Protein AF-A0A416HC37-F1 (afdb_monomer_lite)

Secondary structure (DSSP, 8-state):
--S-HHHHHHHHHHHHHHHHHTT-S----GGGS--TT-SS--GGGGGTT-TTGGGS-TTHHHHHHHHHHHHT-SEEES-TTEEEEEEEETTEEEEEEEE-SSS-B---EEE-TTEEEEEEEES-TTSBPTT-EEEEEEEE---

pLDDT: mean 88.37, std 9.82, range [55.25, 98.19]

Sequence (143 aa):
MICNEAVAAGFMKINLYSNWANGAKGLLWWCANEQSHLEAPPMEKMLLTDEKAFEQEYFEVYKLAAGKALEGRYAVSANRYVGVTEHIGDDGVYAVLVNYSLAEQSSALTMKKGWFREAVLYGNPEMLEPGGMAILRIKENKR

Foldseek 3Di:
DPDDPVVVVLVVLLVVLVCVLVVHPDDDDPVVDDCPPPPDDPPCPVVPVPPCSVVDPVCVVVCVVCVVVVVPDFKDFPDPQKDWHWDDDPVAIKIKIWGNAQAWDARNMDGDPQKDFPDWPDDDNGTAHRRGMTITGMHGNDD

Structure (mmCIF, N/CA/C/O backbone):
data_AF-A0A416HC37-F1
#
_entry.id   AF-A0A416HC37-F1
#
loop_
_atom_site.group_PDB
_atom_site.id
_atom_site.type_symbol
_atom_site.label_atom_id
_atom_site.label_alt_id
_atom_site.label_comp_id
_atom_site.label_asym_id
_atom_site.label_entity_id
_atom_site.label_seq_id
_atom_site.pdbx_PDB_ins_code
_atom_site.Cartn_x
_atom_site.Cartn_y
_atom_site.Cartn_z
_atom_site.occupancy
_atom_site.B_iso_or_equiv
_atom_site.auth_seq_id
_atom_site.auth_comp_id
_a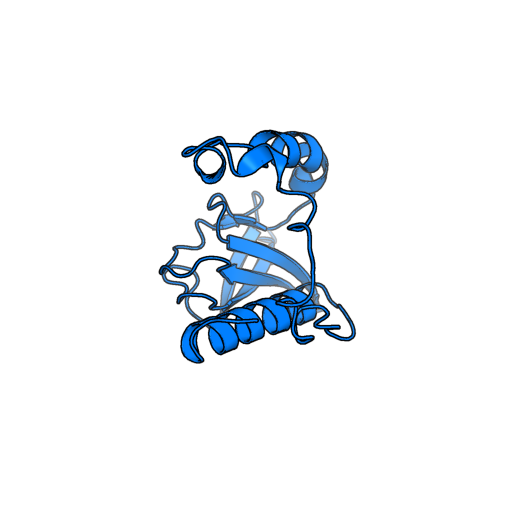tom_site.auth_asym_id
_atom_site.auth_atom_id
_atom_site.pdbx_PDB_model_num
ATOM 1 N N . MET A 1 1 ? 16.076 -9.244 -15.965 1.00 63.84 1 MET A N 1
ATOM 2 C CA . MET A 1 1 ? 15.966 -7.765 -15.902 1.00 63.84 1 MET A CA 1
ATOM 3 C C . MET A 1 1 ? 17.343 -7.169 -16.149 1.00 63.84 1 MET A C 1
ATOM 5 O O . MET A 1 1 ? 18.225 -7.380 -15.329 1.00 63.84 1 MET A O 1
ATOM 9 N N . ILE A 1 2 ? 17.540 -6.473 -17.270 1.00 66.94 2 ILE A N 1
ATOM 10 C CA . ILE A 1 2 ? 18.792 -5.752 -17.534 1.00 66.94 2 ILE A CA 1
ATOM 11 C C . ILE A 1 2 ? 18.710 -4.411 -16.796 1.00 66.94 2 ILE A C 1
ATOM 13 O O . ILE A 1 2 ? 18.117 -3.454 -17.286 1.00 66.94 2 ILE A O 1
ATOM 17 N N . CYS A 1 3 ? 19.231 -4.364 -15.576 1.00 73.19 3 CYS A N 1
ATOM 18 C CA . CYS A 1 3 ? 19.368 -3.149 -14.774 1.00 73.19 3 CYS A CA 1
ATOM 19 C C . CYS A 1 3 ? 20.526 -3.325 -13.778 1.00 73.19 3 CYS A C 1
ATOM 21 O O . CYS A 1 3 ? 21.168 -4.375 -13.749 1.00 73.19 3 CYS A O 1
ATOM 23 N N . ASN A 1 4 ? 20.816 -2.303 -12.969 1.00 86.56 4 ASN A N 1
ATOM 24 C CA . ASN A 1 4 ? 21.815 -2.444 -11.910 1.00 86.56 4 ASN A CA 1
ATOM 25 C C . ASN A 1 4 ? 21.277 -3.285 -10.733 1.00 86.56 4 ASN A C 1
ATOM 27 O O . ASN A 1 4 ? 20.068 -3.354 -10.498 1.00 86.56 4 ASN A O 1
ATOM 31 N N . GLU A 1 5 ? 22.184 -3.895 -9.967 1.00 86.75 5 GLU A N 1
ATOM 32 C CA . GLU A 1 5 ? 21.825 -4.785 -8.853 1.00 86.75 5 GLU A CA 1
ATOM 33 C C . GLU A 1 5 ? 20.949 -4.106 -7.795 1.00 86.75 5 GLU A C 1
ATOM 35 O O . GLU A 1 5 ? 20.029 -4.729 -7.268 1.00 86.75 5 GLU A O 1
ATOM 40 N N . ALA A 1 6 ? 21.183 -2.823 -7.509 1.00 86.00 6 ALA A N 1
ATOM 41 C CA . ALA A 1 6 ? 20.408 -2.083 -6.518 1.00 86.00 6 ALA A CA 1
ATOM 42 C C . ALA A 1 6 ? 18.938 -1.921 -6.943 1.00 86.00 6 ALA A C 1
ATOM 44 O O . ALA A 1 6 ? 18.031 -2.106 -6.130 1.00 86.00 6 ALA A O 1
ATOM 45 N N . VAL A 1 7 ? 18.686 -1.637 -8.222 1.00 84.50 7 VAL A N 1
ATOM 46 C CA . VAL A 1 7 ? 17.337 -1.536 -8.795 1.00 84.50 7 VAL A CA 1
ATOM 47 C C . VAL A 1 7 ? 16.664 -2.906 -8.818 1.00 84.50 7 VAL A C 1
ATOM 49 O O . VAL A 1 7 ? 15.500 -3.014 -8.431 1.00 84.50 7 VAL A O 1
ATOM 52 N N . ALA A 1 8 ? 17.389 -3.963 -9.195 1.00 85.69 8 ALA A N 1
ATOM 53 C CA . ALA A 1 8 ? 16.869 -5.329 -9.150 1.00 85.69 8 ALA A CA 1
ATOM 54 C C . ALA A 1 8 ? 16.486 -5.751 -7.718 1.00 85.69 8 ALA A C 1
ATOM 56 O O . ALA A 1 8 ? 15.406 -6.306 -7.499 1.00 85.69 8 ALA A O 1
ATOM 57 N N . ALA A 1 9 ? 17.334 -5.446 -6.732 1.00 86.75 9 ALA A N 1
ATOM 58 C CA . ALA A 1 9 ? 17.081 -5.728 -5.322 1.00 86.75 9 ALA A CA 1
ATOM 59 C C . ALA A 1 9 ? 15.886 -4.927 -4.781 1.00 86.75 9 ALA A C 1
ATOM 61 O O . ALA A 1 9 ? 15.024 -5.490 -4.102 1.00 86.75 9 ALA A O 1
ATOM 62 N N . GLY A 1 10 ? 15.790 -3.639 -5.125 1.00 88.62 10 GLY A N 1
ATOM 63 C CA . GLY A 1 10 ? 14.653 -2.788 -4.766 1.00 88.62 10 GLY A CA 1
ATOM 64 C C . GLY A 1 10 ? 13.337 -3.309 -5.344 1.00 88.62 10 GLY A C 1
ATOM 65 O O . GLY A 1 10 ? 12.351 -3.442 -4.618 1.00 88.62 10 GLY A O 1
ATOM 66 N N . PHE A 1 11 ? 13.341 -3.701 -6.620 1.00 87.56 11 PHE A N 1
ATOM 67 C CA . PHE A 1 11 ? 12.189 -4.335 -7.258 1.00 87.56 11 PHE A CA 1
ATOM 68 C C . PHE A 1 11 ? 11.785 -5.625 -6.530 1.00 87.56 11 PHE A C 1
ATOM 70 O O . PHE A 1 11 ? 10.605 -5.805 -6.224 1.00 87.56 11 PHE A O 1
ATOM 77 N N . MET A 1 12 ? 12.739 -6.503 -6.193 1.00 88.94 12 MET A N 1
ATOM 78 C CA . MET A 1 12 ? 12.446 -7.734 -5.446 1.00 88.94 12 MET A CA 1
ATOM 79 C C . MET A 1 12 ? 11.801 -7.436 -4.091 1.00 88.94 12 MET A C 1
ATOM 81 O O . MET A 1 12 ? 10.771 -8.019 -3.754 1.00 88.94 12 MET A O 1
ATOM 85 N N . LYS A 1 13 ? 12.394 -6.515 -3.323 1.00 91.12 13 LYS A N 1
ATOM 86 C CA . LYS A 1 13 ? 11.925 -6.127 -1.987 1.00 91.12 13 LYS A CA 1
ATOM 87 C C . LYS A 1 13 ? 10.465 -5.676 -2.031 1.00 91.12 13 LYS A C 1
ATOM 89 O O . LYS A 1 13 ? 9.644 -6.210 -1.287 1.00 91.12 13 LYS A O 1
ATOM 94 N N . ILE A 1 14 ? 10.131 -4.767 -2.950 1.00 93.38 14 ILE A N 1
ATOM 95 C CA . ILE A 1 14 ? 8.765 -4.254 -3.130 1.00 93.38 14 ILE A CA 1
ATOM 96 C C . ILE A 1 14 ? 7.790 -5.382 -3.471 1.00 93.38 14 ILE A C 1
ATOM 98 O O . ILE A 1 14 ? 6.714 -5.458 -2.881 1.00 93.38 14 ILE A O 1
ATOM 102 N N . ASN A 1 15 ? 8.154 -6.275 -4.394 1.00 91.81 15 ASN A N 1
ATOM 103 C CA . ASN A 1 15 ? 7.270 -7.366 -4.810 1.00 91.81 15 ASN A CA 1
ATOM 104 C C . ASN A 1 15 ? 7.044 -8.394 -3.695 1.00 91.81 15 ASN A C 1
ATOM 106 O O . ASN A 1 15 ? 5.923 -8.869 -3.523 1.00 91.81 15 ASN A O 1
ATOM 110 N N . LEU A 1 16 ? 8.068 -8.712 -2.900 1.00 91.81 16 LEU A N 1
ATOM 111 C CA . LEU A 1 16 ? 7.923 -9.598 -1.741 1.00 91.81 16 LEU A CA 1
ATOM 112 C C . LEU A 1 16 ? 7.005 -8.986 -0.680 1.00 91.81 16 LEU A C 1
ATOM 114 O O . LEU A 1 16 ? 6.099 -9.657 -0.186 1.00 91.81 16 LEU A O 1
ATOM 118 N N . TYR A 1 17 ? 7.198 -7.703 -0.379 1.00 94.19 17 TYR A N 1
ATOM 119 C CA . TYR A 1 17 ? 6.328 -6.945 0.515 1.00 94.19 17 TYR A CA 1
ATOM 120 C C . TY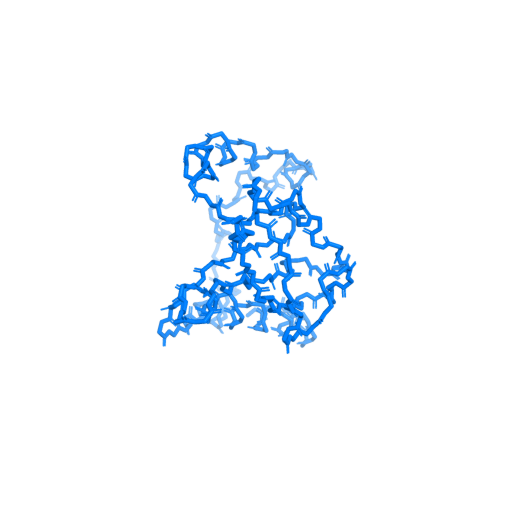R A 1 17 ? 4.892 -6.877 0.016 1.00 94.19 17 TYR A C 1
ATOM 122 O O . TYR A 1 17 ? 3.972 -7.140 0.786 1.00 94.19 17 TYR A O 1
ATOM 130 N N . SER A 1 18 ? 4.696 -6.580 -1.266 1.00 93.81 18 SER A N 1
ATOM 131 C CA . SER A 1 18 ? 3.375 -6.532 -1.885 1.00 93.81 18 SER A CA 1
ATOM 132 C C . SER A 1 18 ? 2.678 -7.891 -1.829 1.00 93.81 18 SER A C 1
ATOM 134 O O . SER A 1 18 ? 1.522 -7.971 -1.416 1.00 93.81 18 SER A O 1
ATOM 136 N N . ASN A 1 19 ? 3.385 -8.975 -2.153 1.00 93.81 19 ASN A N 1
ATOM 137 C CA . ASN A 1 19 ? 2.828 -10.322 -2.094 1.00 93.81 19 ASN A CA 1
ATOM 138 C C . ASN A 1 19 ? 2.412 -10.716 -0.684 1.00 93.81 19 ASN A C 1
ATOM 140 O O . ASN A 1 19 ? 1.292 -11.185 -0.487 1.00 93.81 19 ASN A O 1
ATOM 144 N N . TRP A 1 20 ? 3.294 -10.499 0.289 1.00 94.06 20 TRP A N 1
ATOM 145 C CA . TRP A 1 20 ? 2.992 -10.780 1.684 1.00 94.06 20 TRP A CA 1
ATOM 146 C C . TRP A 1 20 ? 1.788 -9.960 2.166 1.00 94.06 20 TRP A C 1
ATOM 148 O O . TRP A 1 20 ? 0.839 -10.523 2.709 1.00 94.06 20 TRP A O 1
ATOM 158 N N . ALA A 1 21 ? 1.772 -8.656 1.874 1.00 94.88 21 ALA A N 1
ATOM 159 C CA . ALA A 1 21 ? 0.694 -7.746 2.251 1.00 94.88 21 ALA A CA 1
ATOM 160 C C . ALA A 1 21 ? -0.659 -8.102 1.608 1.00 94.88 21 ALA A C 1
ATOM 162 O O . ALA A 1 21 ? -1.702 -7.834 2.192 1.00 94.88 21 ALA A O 1
ATOM 163 N N . ASN A 1 22 ? -0.669 -8.725 0.428 1.00 94.12 22 ASN A N 1
ATOM 164 C CA . ASN A 1 22 ? -1.895 -9.155 -0.254 1.00 94.12 22 ASN A CA 1
ATOM 165 C C . ASN A 1 22 ? -2.250 -10.634 -0.005 1.00 94.12 22 ASN A C 1
ATOM 167 O O . ASN A 1 22 ? -3.171 -11.156 -0.631 1.00 94.12 22 ASN A O 1
ATOM 171 N N . GLY A 1 23 ? -1.532 -11.333 0.883 1.00 92.25 23 GLY A N 1
ATOM 172 C CA . GLY A 1 23 ? -1.789 -12.746 1.184 1.00 92.25 23 GLY A CA 1
ATOM 173 C C . GLY A 1 23 ? -1.466 -13.705 0.030 1.00 92.25 23 GLY A C 1
ATOM 174 O O . GLY A 1 23 ? -1.972 -14.829 -0.009 1.00 92.25 23 GLY A O 1
ATOM 175 N N . ALA A 1 24 ? -0.634 -13.284 -0.926 1.00 91.88 24 ALA A N 1
ATOM 176 C CA . ALA A 1 24 ? -0.189 -14.134 -2.021 1.00 91.88 24 ALA A CA 1
ATOM 177 C C . ALA A 1 24 ? 0.813 -15.187 -1.515 1.00 91.88 24 ALA A C 1
ATOM 179 O O . ALA A 1 24 ? 1.732 -14.890 -0.754 1.00 91.88 24 ALA A O 1
ATOM 180 N N . LYS A 1 25 ? 0.662 -16.437 -1.968 1.00 87.88 25 LYS A N 1
ATOM 181 C CA . LYS A 1 25 ? 1.463 -17.582 -1.486 1.00 87.88 25 LYS A CA 1
ATOM 182 C C . LYS A 1 25 ? 2.888 -17.641 -2.041 1.00 87.88 25 LYS A C 1
ATOM 184 O O . LYS A 1 25 ? 3.697 -18.427 -1.558 1.00 87.88 25 LYS A O 1
ATOM 189 N N . GLY A 1 26 ? 3.190 -16.865 -3.074 1.00 85.12 26 GLY A N 1
ATOM 190 C CA . GLY A 1 26 ? 4.492 -16.882 -3.725 1.00 85.12 26 GLY A CA 1
ATOM 191 C C . GLY A 1 26 ? 4.588 -15.852 -4.839 1.00 85.12 26 GLY A C 1
ATOM 192 O O . GLY A 1 26 ? 3.575 -15.364 -5.337 1.00 85.12 26 GLY A O 1
ATOM 193 N N . LEU A 1 27 ? 5.823 -15.520 -5.215 1.00 84.19 27 LEU A N 1
ATOM 194 C CA . LEU A 1 27 ? 6.143 -14.632 -6.328 1.00 84.19 27 LEU A CA 1
ATOM 195 C C . LEU A 1 27 ? 6.679 -15.462 -7.491 1.00 84.19 27 LEU A C 1
ATOM 197 O O . LEU A 1 27 ? 7.739 -16.073 -7.369 1.00 84.19 27 LEU A O 1
ATOM 201 N N . LEU A 1 28 ? 5.983 -15.449 -8.628 1.00 82.50 28 LEU A N 1
ATOM 202 C CA . LEU A 1 28 ? 6.564 -15.907 -9.885 1.00 82.50 28 LEU A CA 1
ATOM 203 C C . LEU A 1 28 ? 7.164 -14.702 -10.606 1.00 82.50 28 LEU A C 1
ATOM 205 O O . LEU A 1 28 ? 6.447 -13.892 -11.192 1.00 82.50 28 LEU A O 1
ATOM 209 N N . TRP A 1 29 ? 8.487 -14.583 -10.576 1.00 76.50 29 TRP A N 1
ATOM 210 C CA . TRP A 1 29 ? 9.179 -13.533 -11.312 1.00 76.50 29 TRP A CA 1
ATOM 211 C C . TRP A 1 29 ? 9.419 -13.983 -12.754 1.00 76.50 29 TRP A C 1
ATOM 213 O O . TRP A 1 29 ? 10.434 -14.595 -13.081 1.00 76.50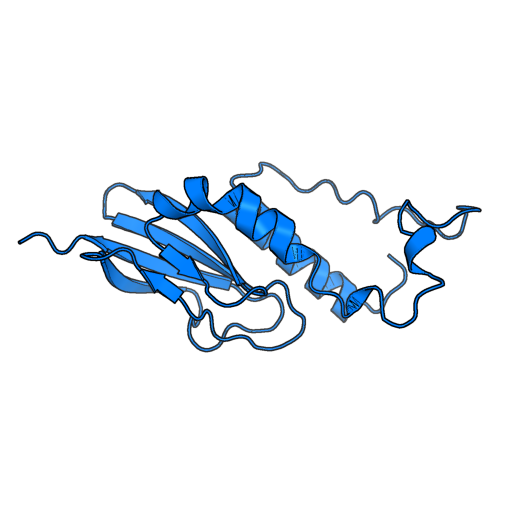 29 TRP A O 1
ATOM 223 N N . TRP A 1 30 ? 8.499 -13.620 -13.644 1.00 64.19 30 TRP A N 1
ATOM 224 C CA . TRP A 1 30 ? 8.576 -13.999 -15.057 1.00 64.19 30 TRP A CA 1
ATOM 225 C C . TRP A 1 30 ? 9.671 -13.237 -15.844 1.00 64.19 30 TRP A C 1
ATOM 227 O O . TRP A 1 30 ? 10.378 -13.838 -16.648 1.00 64.19 30 TRP A O 1
ATOM 237 N N . CYS A 1 31 ? 9.920 -11.951 -15.543 1.00 64.75 31 CYS A N 1
ATOM 238 C CA . CYS A 1 31 ? 11.001 -11.129 -16.134 1.00 64.75 31 CYS A CA 1
ATOM 239 C C . CYS A 1 31 ? 12.436 -11.471 -15.663 1.00 64.75 31 CYS A C 1
ATOM 241 O O . CYS A 1 31 ? 13.370 -10.684 -15.872 1.00 64.75 31 CYS A O 1
ATOM 243 N N . ALA A 1 32 ? 12.619 -12.571 -14.929 1.00 63.19 32 ALA A N 1
ATOM 244 C CA . ALA A 1 32 ? 13.939 -13.075 -14.554 1.00 63.19 32 ALA A CA 1
ATOM 245 C C . ALA A 1 32 ? 14.580 -13.821 -15.732 1.00 63.19 32 ALA A C 1
ATOM 247 O O . ALA A 1 32 ? 15.796 -13.975 -15.772 1.00 63.19 32 ALA A O 1
ATOM 248 N N . ASN A 1 33 ? 13.764 -14.232 -16.707 1.00 71.00 33 ASN A N 1
ATOM 249 C CA . ASN A 1 33 ? 14.234 -14.700 -17.998 1.00 71.00 33 ASN A CA 1
ATOM 250 C C . ASN A 1 33 ? 14.822 -13.527 -18.807 1.00 71.00 33 ASN A C 1
ATOM 252 O O . ASN A 1 33 ? 14.337 -12.396 -18.726 1.00 71.00 33 ASN A O 1
ATOM 256 N N . GLU A 1 34 ? 15.887 -13.798 -19.552 1.00 74.62 34 GLU A N 1
ATOM 257 C CA . GLU A 1 34 ? 16.567 -12.835 -20.411 1.00 74.62 34 GLU A CA 1
ATOM 258 C C . GLU A 1 34 ? 15.691 -12.496 -21.622 1.00 74.62 34 GLU A C 1
ATOM 260 O O . GLU A 1 34 ? 15.322 -13.387 -22.375 1.00 74.62 34 GLU A O 1
ATOM 265 N N . GLN A 1 35 ? 15.350 -11.220 -21.826 1.00 74.44 35 GLN A N 1
ATOM 266 C CA . GLN A 1 35 ? 14.372 -10.794 -22.843 1.00 74.44 35 GLN A CA 1
ATOM 267 C C . GLN A 1 35 ? 14.997 -10.103 -24.063 1.00 74.44 35 GLN A C 1
ATOM 269 O O . GLN A 1 35 ? 14.266 -9.713 -24.969 1.00 74.44 35 GLN A O 1
ATOM 274 N N . SER A 1 36 ? 16.328 -9.988 -24.142 1.00 75.94 36 SER A N 1
ATOM 275 C CA . SER A 1 36 ? 17.024 -9.407 -25.309 1.00 75.94 36 SER A CA 1
ATOM 276 C C . SER A 1 36 ? 16.756 -10.124 -26.637 1.00 75.94 36 SER A C 1
ATOM 278 O O . SER A 1 36 ? 17.018 -9.560 -27.694 1.00 75.94 36 SER A O 1
ATOM 280 N N . HIS A 1 37 ? 16.218 -11.344 -26.595 1.00 80.06 37 HIS A N 1
ATOM 281 C CA . HIS A 1 37 ? 15.842 -12.116 -27.776 1.00 80.06 37 HIS A CA 1
ATOM 282 C C . HIS A 1 37 ? 14.429 -11.802 -28.304 1.00 80.06 37 HIS A C 1
ATOM 284 O O . HIS A 1 37 ? 14.034 -12.355 -29.328 1.00 80.06 37 HIS A O 1
ATOM 290 N N . LEU A 1 38 ? 13.642 -10.964 -27.617 1.00 75.38 38 LEU A N 1
ATOM 291 C CA . LEU A 1 38 ? 12.310 -10.571 -28.079 1.00 75.38 38 LEU A CA 1
ATOM 292 C C . LEU A 1 38 ? 12.415 -9.491 -29.167 1.00 75.38 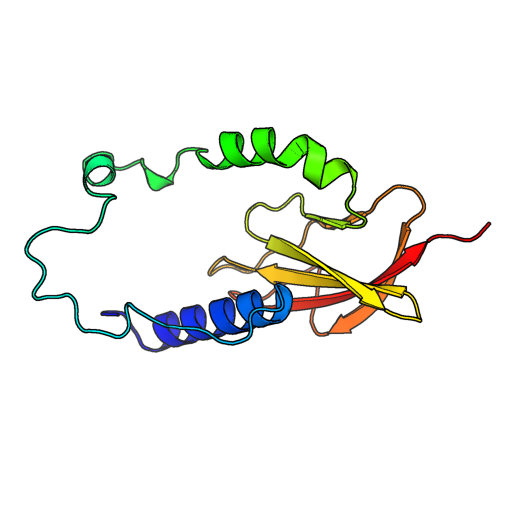38 LEU A C 1
ATOM 294 O O . LEU A 1 38 ? 13.021 -8.444 -28.964 1.00 75.38 38 LEU A O 1
ATOM 298 N N . GLU A 1 39 ? 11.773 -9.724 -30.314 1.00 79.12 39 GLU A N 1
ATOM 299 C CA . GLU A 1 39 ? 11.800 -8.807 -31.469 1.00 79.12 39 GLU A CA 1
ATOM 300 C C . GLU A 1 39 ? 10.841 -7.612 -31.337 1.00 79.12 39 GLU A C 1
ATOM 302 O O . GLU A 1 39 ? 10.919 -6.644 -32.096 1.00 79.12 39 GLU A O 1
ATOM 307 N N . ALA A 1 40 ? 9.917 -7.667 -30.378 1.00 72.50 40 ALA A N 1
ATOM 308 C CA . ALA A 1 40 ? 8.971 -6.600 -30.098 1.00 72.50 40 ALA A CA 1
ATOM 309 C C . ALA A 1 40 ? 8.906 -6.337 -28.588 1.00 72.50 40 ALA A C 1
ATOM 311 O O . ALA A 1 40 ? 8.868 -7.293 -27.808 1.00 72.50 40 ALA A O 1
ATOM 312 N N . PRO A 1 41 ? 8.859 -5.061 -28.160 1.00 68.00 41 PRO A N 1
ATOM 313 C CA . PRO A 1 41 ? 8.601 -4.743 -26.765 1.00 68.00 41 PRO A CA 1
ATOM 314 C C . PRO A 1 41 ? 7.193 -5.228 -26.366 1.00 68.00 41 PRO A C 1
ATOM 316 O O . PRO A 1 41 ? 6.316 -5.323 -27.235 1.00 68.00 41 PRO A O 1
ATOM 319 N N . PRO A 1 42 ? 6.963 -5.532 -25.073 1.00 66.69 42 PRO A N 1
ATOM 320 C CA . PRO A 1 42 ? 5.638 -5.865 -24.553 1.00 66.69 42 PRO A CA 1
ATOM 321 C C . PRO A 1 42 ? 4.616 -4.740 -24.798 1.00 66.69 42 PRO A C 1
ATOM 323 O O . PRO A 1 42 ? 4.937 -3.697 -25.369 1.00 66.69 42 PRO A O 1
ATOM 326 N N . MET A 1 43 ? 3.354 -5.001 -24.429 1.00 58.34 43 MET A N 1
ATOM 327 C CA . MET A 1 43 ? 2.151 -4.272 -24.866 1.00 58.34 43 MET A CA 1
ATOM 328 C C . MET A 1 43 ? 2.227 -2.736 -24.824 1.00 58.34 43 MET A C 1
ATOM 330 O O . MET A 1 43 ? 1.446 -2.119 -25.533 1.00 58.34 43 MET A O 1
ATOM 334 N N . GLU A 1 44 ? 3.154 -2.105 -24.098 1.00 66.69 44 GLU A N 1
ATOM 335 C CA . GLU A 1 44 ? 3.346 -0.649 -24.066 1.00 66.69 44 GLU A CA 1
ATOM 336 C C . GLU A 1 44 ? 3.954 -0.026 -25.339 1.00 66.69 44 GLU A C 1
ATOM 338 O O . GLU A 1 44 ? 4.272 1.164 -25.336 1.00 66.69 44 GLU A O 1
ATOM 343 N N . LYS A 1 45 ? 4.097 -0.756 -26.457 1.00 69.94 45 LYS A N 1
ATOM 344 C CA . LYS A 1 45 ? 4.628 -0.183 -27.713 1.00 69.94 45 LYS A CA 1
ATOM 345 C C . LYS A 1 45 ? 3.892 1.094 -28.147 1.00 69.94 45 LYS A C 1
ATOM 347 O O . LYS A 1 45 ? 4.530 1.988 -28.697 1.00 69.94 45 LYS A O 1
ATOM 352 N N . MET A 1 46 ? 2.585 1.204 -27.878 1.00 73.31 46 MET A N 1
ATOM 353 C CA . MET A 1 46 ? 1.801 2.408 -28.199 1.00 73.31 46 MET A CA 1
ATOM 354 C C . MET A 1 46 ? 2.195 3.645 -27.382 1.00 73.31 46 MET A C 1
ATOM 356 O O . MET A 1 46 ? 1.882 4.757 -27.789 1.00 73.31 46 MET A O 1
ATOM 360 N N . LEU A 1 47 ? 2.868 3.460 -26.246 1.00 78.00 47 LEU A N 1
ATOM 361 C CA . LEU A 1 47 ? 3.314 4.539 -25.366 1.00 78.00 47 LEU A CA 1
ATOM 362 C C . LEU A 1 47 ? 4.727 5.029 -25.719 1.00 78.00 47 LEU A C 1
ATOM 364 O O . LEU A 1 47 ? 5.094 6.133 -25.343 1.00 78.00 47 LEU A O 1
ATOM 368 N N . LEU A 1 48 ? 5.514 4.250 -26.474 1.00 77.75 48 LEU A N 1
ATOM 369 C CA . LEU A 1 48 ? 6.916 4.571 -26.788 1.00 77.75 48 LEU A CA 1
ATOM 370 C C . LEU A 1 48 ? 7.097 5.820 -27.661 1.00 77.75 48 LEU A C 1
ATOM 372 O O . LEU A 1 48 ? 8.179 6.400 -27.677 1.00 77.75 48 LEU A O 1
ATOM 376 N N . THR A 1 49 ? 6.074 6.207 -28.421 1.00 82.38 49 THR A N 1
ATOM 377 C CA . THR A 1 49 ? 6.116 7.393 -29.291 1.00 82.38 49 THR A CA 1
ATOM 378 C C . THR A 1 49 ? 5.648 8.667 -28.596 1.00 82.38 49 THR A C 1
ATOM 380 O O . THR A 1 49 ? 5.727 9.736 -29.193 1.00 82.38 49 THR A O 1
ATOM 383 N N . ASP A 1 50 ? 5.133 8.560 -27.373 1.00 84.06 50 ASP A N 1
ATOM 384 C CA . ASP A 1 50 ? 4.682 9.694 -26.574 1.00 84.06 50 ASP A CA 1
ATOM 385 C C . ASP A 1 50 ? 5.657 9.904 -25.410 1.00 84.06 50 ASP A C 1
ATOM 387 O O . ASP A 1 50 ? 5.670 9.160 -24.431 1.00 84.06 50 ASP A O 1
ATOM 391 N N . GLU A 1 51 ? 6.479 10.948 -25.520 1.00 83.44 51 GLU A N 1
ATOM 392 C CA . GLU A 1 51 ? 7.480 11.321 -24.514 1.00 83.44 51 GLU A CA 1
ATOM 393 C C . GLU A 1 51 ? 6.868 11.623 -23.134 1.00 83.44 51 GLU A C 1
ATOM 395 O O . GLU A 1 51 ? 7.564 11.534 -22.123 1.00 83.44 51 GLU A O 1
ATOM 400 N N . LYS A 1 52 ? 5.563 11.924 -23.079 1.00 84.69 52 LYS A N 1
ATOM 401 C CA . LYS A 1 52 ? 4.818 12.226 -21.850 1.00 84.69 52 LYS A CA 1
ATOM 402 C C . LYS A 1 52 ? 3.879 11.108 -21.432 1.00 84.69 52 LYS A C 1
ATOM 404 O O . LYS A 1 52 ? 3.116 11.294 -20.485 1.00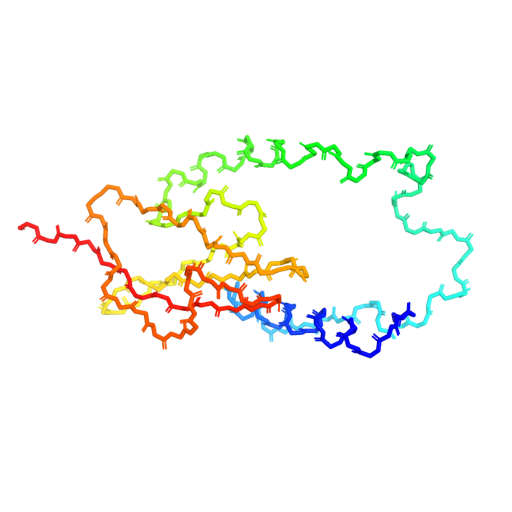 84.69 52 LYS A O 1
ATOM 409 N N . ALA A 1 53 ? 3.923 9.941 -22.078 1.00 80.69 53 ALA A N 1
ATOM 410 C CA . ALA A 1 53 ? 3.024 8.830 -21.772 1.00 80.69 53 ALA A CA 1
ATOM 411 C C . ALA A 1 53 ? 3.001 8.479 -20.274 1.00 80.69 53 ALA A C 1
ATOM 413 O O . ALA A 1 53 ? 1.952 8.164 -19.725 1.00 80.69 53 ALA A O 1
ATOM 414 N N . PHE A 1 54 ? 4.139 8.579 -19.588 1.00 75.12 54 PHE A N 1
ATOM 415 C CA . PHE A 1 54 ? 4.257 8.253 -18.163 1.00 75.12 54 PHE A CA 1
ATOM 416 C C . PHE A 1 54 ? 3.977 9.432 -17.215 1.00 75.12 54 PHE A C 1
ATOM 418 O O . PHE A 1 54 ? 3.976 9.246 -16.000 1.00 75.12 54 PHE A O 1
ATOM 425 N N . GLU A 1 55 ? 3.721 10.629 -17.747 1.00 82.38 55 GLU A N 1
ATOM 426 C CA . GLU A 1 55 ? 3.317 11.814 -16.975 1.00 82.38 55 GLU A CA 1
ATOM 427 C C . GLU A 1 55 ? 1.793 11.944 -16.863 1.00 82.38 55 GLU A C 1
ATOM 429 O O . GLU A 1 55 ? 1.289 12.747 -16.080 1.00 82.38 55 GLU A O 1
ATOM 434 N N . GLN A 1 56 ? 1.044 11.167 -17.648 1.00 81.44 56 GLN A N 1
ATOM 435 C CA . GLN A 1 56 ? -0.410 11.245 -17.671 1.00 81.44 56 GLN A CA 1
ATOM 436 C C . GLN A 1 56 ? -1.039 10.584 -16.436 1.00 81.44 56 GLN A C 1
ATOM 438 O O . GLN A 1 56 ? -0.591 9.551 -15.936 1.00 81.44 56 GLN A O 1
ATOM 443 N N . GLU A 1 57 ? -2.160 11.140 -15.982 1.00 84.12 57 GLU A N 1
ATOM 444 C CA . GLU A 1 57 ? -2.900 10.685 -14.799 1.00 84.12 57 GLU A CA 1
ATOM 445 C C . GLU A 1 57 ? -3.801 9.470 -15.118 1.00 84.12 57 GLU A C 1
ATOM 447 O O . GLU A 1 57 ? -4.979 9.423 -14.757 1.00 84.12 57 GLU A O 1
ATOM 452 N N . TYR A 1 58 ? -3.259 8.451 -15.797 1.00 83.94 58 TYR A N 1
ATOM 453 C CA . TYR A 1 58 ? -4.009 7.247 -16.187 1.00 83.94 58 TYR A CA 1
ATOM 454 C C . TYR A 1 58 ? -4.615 6.497 -14.991 1.00 83.94 58 TYR A C 1
ATOM 456 O O . TYR A 1 58 ? -5.549 5.719 -15.166 1.00 83.94 58 TYR A O 1
ATOM 464 N N . PHE A 1 59 ? -4.127 6.726 -13.768 1.00 84.62 59 PHE A N 1
ATOM 465 C CA . PHE A 1 59 ? -4.663 6.080 -12.571 1.00 84.62 59 PHE A CA 1
ATOM 466 C C . PHE A 1 59 ? -6.055 6.588 -12.154 1.00 84.62 59 PHE A C 1
ATOM 468 O O . PHE A 1 59 ? -6.746 5.894 -11.404 1.00 84.62 59 PHE A O 1
ATOM 475 N N . GLU A 1 60 ? -6.505 7.754 -12.634 1.00 87.56 60 GLU A N 1
ATOM 476 C CA . GLU A 1 60 ? -7.805 8.322 -12.244 1.00 87.56 60 GLU A CA 1
ATOM 477 C C . GLU A 1 60 ? -8.981 7.409 -12.647 1.00 87.56 60 GLU A C 1
ATOM 479 O O . GLU A 1 60 ? -9.970 7.324 -11.916 1.00 87.56 60 GLU A O 1
ATOM 484 N N . VAL A 1 61 ? -8.855 6.624 -13.729 1.00 89.19 61 VAL A N 1
ATOM 485 C CA . VAL A 1 61 ? -9.871 5.614 -14.093 1.00 89.19 61 VAL A CA 1
ATOM 486 C C . VAL A 1 61 ? -9.993 4.518 -13.032 1.00 89.19 61 VAL A C 1
ATOM 488 O O . VAL A 1 61 ? -11.101 4.122 -12.667 1.00 89.19 61 VAL A O 1
ATOM 491 N N . TYR A 1 62 ? -8.865 4.060 -12.483 1.00 85.81 62 TYR A N 1
ATOM 492 C CA . TYR A 1 62 ? -8.848 3.044 -11.434 1.00 85.81 62 TYR A CA 1
ATOM 493 C C . TYR A 1 62 ? -9.378 3.607 -10.122 1.00 85.81 62 TYR A C 1
ATOM 495 O O . TYR A 1 62 ? -10.118 2.922 -9.422 1.00 85.81 62 TYR A O 1
ATOM 503 N N . LYS A 1 63 ? -9.067 4.866 -9.810 1.00 85.56 63 LYS A N 1
ATOM 504 C CA . LYS A 1 63 ? -9.610 5.567 -8.641 1.00 85.56 63 LYS A CA 1
ATOM 505 C C . LYS A 1 63 ? -11.131 5.701 -8.716 1.00 85.56 63 LYS A C 1
ATOM 507 O O . LYS A 1 63 ? -11.808 5.427 -7.727 1.00 85.56 63 LYS A O 1
ATOM 512 N N . LEU A 1 64 ? -11.674 6.042 -9.888 1.00 88.50 64 LEU A N 1
ATOM 513 C CA . LEU A 1 64 ? -13.120 6.074 -10.119 1.00 88.50 64 LEU A CA 1
ATOM 514 C C . LEU A 1 64 ? -13.745 4.680 -9.962 1.00 88.50 64 LEU A C 1
ATOM 516 O O . LEU A 1 64 ? -14.729 4.525 -9.239 1.00 88.50 64 LEU A O 1
ATOM 520 N N . ALA A 1 65 ? -13.159 3.661 -10.595 1.00 90.00 65 ALA A N 1
ATOM 521 C CA . ALA A 1 65 ? -13.652 2.285 -10.519 1.00 90.00 65 ALA A CA 1
ATOM 522 C C . ALA A 1 65 ? -13.595 1.715 -9.089 1.00 90.00 65 ALA A C 1
ATOM 524 O O . ALA A 1 65 ? -14.502 0.996 -8.666 1.00 90.00 65 ALA A O 1
ATOM 525 N N . ALA A 1 66 ? -12.559 2.065 -8.325 1.00 87.31 66 ALA A N 1
ATOM 526 C CA . ALA A 1 66 ? -12.352 1.605 -6.957 1.00 87.31 66 ALA A CA 1
ATOM 527 C C . ALA A 1 66 ? -13.181 2.370 -5.915 1.00 87.31 66 ALA A C 1
ATOM 529 O O . ALA A 1 66 ? -13.251 1.915 -4.776 1.00 87.31 66 ALA A O 1
ATOM 530 N N . GLY A 1 67 ? -13.830 3.488 -6.266 1.00 86.12 67 GLY A N 1
ATOM 531 C CA . GLY A 1 67 ? -14.492 4.386 -5.308 1.00 86.12 67 GLY A CA 1
ATOM 532 C C . GLY A 1 67 ? -15.407 3.668 -4.309 1.00 86.12 67 GLY A C 1
ATOM 533 O O . GLY A 1 67 ? -15.215 3.791 -3.102 1.00 86.12 67 GLY A O 1
ATOM 534 N N . LYS A 1 68 ? -16.316 2.812 -4.797 1.00 86.31 68 LYS A N 1
ATOM 535 C CA . LYS A 1 68 ? -17.212 2.020 -3.931 1.00 86.31 68 LYS A CA 1
ATOM 536 C C . LYS A 1 68 ? -16.468 1.029 -3.033 1.00 86.31 68 LYS A C 1
ATOM 538 O O . LYS A 1 68 ? -16.874 0.803 -1.899 1.00 86.31 68 LYS A O 1
ATOM 543 N N . ALA A 1 69 ? -15.393 0.419 -3.532 1.00 86.19 69 ALA A N 1
ATOM 544 C CA . ALA A 1 69 ? -14.582 -0.499 -2.736 1.00 86.19 69 ALA A CA 1
ATOM 545 C C . ALA A 1 69 ? -13.813 0.249 -1.632 1.00 86.19 69 ALA A C 1
ATOM 547 O O . ALA A 1 69 ? -13.636 -0.284 -0.538 1.00 86.19 69 ALA A O 1
ATOM 548 N N . LEU A 1 70 ? -13.401 1.494 -1.896 1.00 86.25 70 LEU A N 1
ATOM 549 C CA . LEU A 1 70 ? -12.687 2.340 -0.938 1.00 86.25 70 LEU A CA 1
ATOM 550 C C . LEU A 1 70 ? -13.582 2.838 0.207 1.00 86.25 70 LEU A C 1
ATOM 552 O O . LEU A 1 70 ? -13.083 3.015 1.313 1.00 86.25 70 LEU A O 1
ATOM 556 N N . GLU A 1 71 ? -14.891 3.001 -0.001 1.00 86.75 71 GLU A N 1
ATOM 557 C CA . GLU A 1 71 ? -15.839 3.392 1.062 1.00 86.75 71 GLU A CA 1
ATOM 558 C C . GLU A 1 71 ? -15.894 2.386 2.229 1.00 86.75 71 GLU A C 1
ATOM 560 O O . GLU A 1 71 ? -16.150 2.758 3.378 1.00 86.75 71 GLU A O 1
ATOM 565 N N . GLY A 1 72 ? -15.640 1.104 1.948 1.00 87.81 72 GLY A N 1
ATOM 566 C CA . GLY A 1 72 ? -15.645 0.035 2.948 1.00 87.81 72 GLY A CA 1
ATOM 567 C C . GLY A 1 72 ? -14.383 -0.037 3.812 1.00 87.81 72 GLY A C 1
ATOM 568 O O . GLY A 1 72 ? -14.397 -0.709 4.842 1.00 87.81 72 GLY A O 1
ATOM 569 N N . ARG A 1 73 ? -13.310 0.652 3.413 1.00 93.88 73 ARG A N 1
ATOM 570 C CA . ARG A 1 73 ? -11.971 0.557 4.012 1.00 93.88 73 ARG A CA 1
ATOM 571 C C . ARG A 1 73 ? -11.886 1.285 5.356 1.00 93.88 73 ARG A C 1
ATOM 573 O O . ARG A 1 73 ? -12.537 2.309 5.576 1.00 93.88 73 ARG A O 1
ATOM 580 N N . TYR A 1 74 ? -11.044 0.782 6.252 1.00 95.69 74 TYR A N 1
ATOM 581 C CA . TYR A 1 74 ? -10.734 1.424 7.536 1.00 95.69 74 TYR A CA 1
ATOM 582 C C . TYR A 1 74 ? -9.610 2.456 7.415 1.00 95.69 74 TYR A C 1
ATOM 584 O O . TYR A 1 74 ? -9.587 3.436 8.165 1.00 95.69 74 TYR A O 1
ATOM 592 N N . ALA A 1 75 ? -8.688 2.246 6.475 1.00 95.19 75 ALA A N 1
ATOM 593 C CA . ALA A 1 75 ? -7.572 3.130 6.194 1.00 95.19 75 ALA A CA 1
ATOM 594 C C . ALA A 1 75 ? -7.234 3.153 4.695 1.00 95.19 75 ALA A C 1
ATOM 596 O O . ALA A 1 75 ? -7.121 2.120 4.023 1.00 95.19 75 ALA A O 1
ATOM 597 N N . VAL A 1 76 ? -7.024 4.361 4.179 1.00 95.06 76 VAL A N 1
ATOM 598 C CA . VAL A 1 76 ? -6.658 4.631 2.785 1.00 95.06 76 VAL A CA 1
ATOM 599 C C . VAL A 1 76 ? -5.533 5.656 2.741 1.00 95.06 76 VAL A C 1
ATOM 601 O O . VAL A 1 76 ? -5.454 6.530 3.599 1.00 95.06 76 VAL A O 1
ATOM 604 N N . SER A 1 77 ? -4.654 5.564 1.750 1.00 94.94 77 SER A N 1
ATOM 605 C CA . SER A 1 77 ? -3.639 6.589 1.508 1.00 94.94 77 SER A CA 1
ATOM 606 C C . SER A 1 77 ? -4.145 7.582 0.465 1.00 94.94 77 SER A C 1
ATOM 608 O O . SER A 1 77 ? -4.701 7.175 -0.554 1.00 94.94 77 SER A O 1
ATOM 610 N N . ALA A 1 78 ? -3.929 8.877 0.702 1.00 92.25 78 ALA A N 1
ATOM 611 C CA . ALA A 1 78 ? -4.089 9.898 -0.335 1.00 92.25 78 ALA A CA 1
ATOM 612 C C . ALA A 1 78 ? -2.865 9.985 -1.272 1.00 92.25 78 ALA A C 1
ATOM 614 O O . ALA A 1 78 ? -2.912 10.676 -2.289 1.00 92.25 78 ALA A O 1
ATOM 615 N N . ASN A 1 79 ? -1.768 9.296 -0.944 1.00 93.62 79 ASN A N 1
ATOM 616 C CA . ASN A 1 79 ? -0.555 9.248 -1.746 1.00 93.62 79 ASN A CA 1
ATOM 617 C C . ASN A 1 79 ? -0.623 8.082 -2.744 1.00 93.62 79 ASN A C 1
ATOM 619 O O . ASN A 1 79 ? -0.602 6.916 -2.357 1.00 93.62 79 ASN A O 1
ATOM 623 N N . ARG A 1 80 ? -0.625 8.396 -4.045 1.00 91.19 80 ARG A N 1
ATOM 624 C CA . ARG A 1 80 ? -0.693 7.401 -5.132 1.00 91.19 80 ARG A CA 1
ATOM 625 C C . ARG A 1 80 ? 0.468 6.401 -5.154 1.00 91.19 80 ARG A C 1
ATOM 627 O O . ARG A 1 80 ? 0.340 5.342 -5.758 1.00 91.19 80 ARG A O 1
ATOM 634 N N . TYR A 1 81 ? 1.591 6.727 -4.516 1.00 94.19 81 TYR A N 1
ATOM 635 C CA . TYR A 1 81 ? 2.760 5.850 -4.432 1.00 94.19 81 TYR A CA 1
ATOM 636 C C . TYR A 1 81 ? 2.697 4.868 -3.259 1.00 94.19 81 TYR A C 1
ATOM 638 O O . TYR A 1 81 ? 3.545 3.981 -3.172 1.00 94.19 81 TYR A O 1
ATOM 646 N N . VAL A 1 82 ? 1.721 5.003 -2.356 1.00 96.56 82 VAL A N 1
ATOM 647 C CA . VAL A 1 82 ? 1.621 4.182 -1.147 1.00 96.56 82 VAL A CA 1
ATOM 648 C C . VAL A 1 82 ? 0.372 3.313 -1.210 1.00 96.56 82 VAL A C 1
ATOM 650 O O . VAL A 1 82 ? -0.755 3.792 -1.112 1.00 96.56 82 VAL A O 1
ATOM 653 N N . GLY A 1 83 ? 0.568 2.002 -1.339 1.00 95.44 83 GLY A N 1
ATOM 654 C CA . GLY A 1 83 ? -0.535 1.050 -1.243 1.00 95.44 83 GLY A CA 1
ATOM 655 C C . GLY A 1 83 ? -0.814 0.673 0.205 1.00 95.44 83 GLY A C 1
ATOM 656 O O . GLY A 1 83 ? 0.104 0.546 1.015 1.00 95.44 83 GLY A O 1
ATOM 657 N N . VAL A 1 84 ? -2.093 0.461 0.514 1.00 96.44 84 VAL A N 1
ATOM 658 C CA . VAL A 1 84 ? -2.567 0.059 1.842 1.00 96.44 84 VAL A CA 1
ATOM 659 C C . VAL A 1 84 ? -3.327 -1.255 1.724 1.00 96.44 84 VAL A C 1
ATOM 661 O O . VAL A 1 84 ? -4.273 -1.356 0.937 1.00 96.44 84 VAL A O 1
ATOM 664 N N . THR A 1 85 ? -2.983 -2.235 2.549 1.00 96.44 85 THR A N 1
ATOM 665 C CA . THR A 1 85 ? -3.777 -3.459 2.742 1.00 96.44 85 THR A CA 1
ATOM 666 C C . THR A 1 85 ? -4.213 -3.566 4.197 1.00 96.44 85 THR A C 1
ATOM 668 O O . THR A 1 85 ? -3.549 -3.041 5.091 1.00 96.44 85 THR A O 1
ATOM 671 N N . GLU A 1 86 ? -5.361 -4.193 4.423 1.00 96.44 86 GLU A N 1
ATOM 672 C CA . GLU A 1 86 ? -5.990 -4.309 5.737 1.00 96.44 86 GLU A CA 1
ATOM 673 C C . GLU A 1 86 ? -6.112 -5.779 6.110 1.00 96.44 86 GLU A C 1
ATOM 675 O O . GLU A 1 86 ? -6.560 -6.592 5.303 1.00 96.44 86 GLU A O 1
ATOM 680 N N . HIS A 1 87 ? -5.742 -6.101 7.345 1.00 96.12 87 HIS A N 1
ATOM 681 C CA . HIS A 1 87 ? -5.777 -7.458 7.879 1.00 96.12 87 HIS A CA 1
ATOM 682 C C . HIS A 1 87 ? -6.502 -7.436 9.218 1.00 96.12 87 HIS A C 1
ATOM 684 O O . HIS A 1 87 ? -6.109 -6.710 10.128 1.00 96.12 87 HIS A O 1
ATOM 690 N N . ILE A 1 88 ? -7.585 -8.196 9.339 1.00 95.31 88 ILE A N 1
ATOM 691 C CA . ILE A 1 88 ? -8.386 -8.249 10.566 1.00 95.31 88 ILE A CA 1
ATOM 692 C C . ILE A 1 88 ? -7.751 -9.275 11.504 1.00 95.31 88 ILE A C 1
ATOM 694 O O . ILE A 1 88 ? -7.597 -10.434 11.124 1.00 95.31 88 ILE A O 1
ATOM 698 N N . GLY A 1 89 ? -7.390 -8.851 12.714 1.00 92.56 89 GLY A N 1
ATOM 699 C CA . GLY A 1 89 ? -6.945 -9.735 13.788 1.00 92.56 89 GLY A CA 1
ATOM 700 C C . GLY A 1 89 ? -7.832 -9.627 15.027 1.00 92.56 89 GLY A C 1
ATOM 701 O O . GLY A 1 89 ? -8.757 -8.815 15.085 1.00 92.56 89 GLY A O 1
ATOM 702 N N . ASP A 1 90 ? -7.529 -10.442 16.034 1.00 92.31 90 ASP A N 1
ATOM 703 C CA . ASP A 1 90 ? -8.337 -10.550 17.258 1.00 92.31 90 ASP A CA 1
ATOM 704 C C . ASP A 1 90 ? -8.293 -9.280 18.125 1.00 92.31 90 ASP A C 1
ATOM 706 O O . ASP A 1 90 ? -9.241 -8.953 18.841 1.00 92.31 90 ASP A O 1
ATOM 710 N N . ASP A 1 91 ? -7.184 -8.546 18.062 1.00 92.69 91 ASP A N 1
ATOM 711 C CA . ASP A 1 91 ? -6.888 -7.380 18.890 1.00 92.69 91 ASP A CA 1
ATOM 712 C C . ASP A 1 91 ? -6.944 -6.054 18.120 1.00 92.69 91 ASP A C 1
ATOM 714 O O . ASP A 1 91 ? -6.617 -5.014 18.689 1.00 92.69 91 ASP A O 1
ATOM 718 N N . GLY A 1 92 ? -7.367 -6.057 16.855 1.00 93.31 92 GLY A N 1
ATOM 719 C CA . GLY A 1 92 ? -7.501 -4.857 16.032 1.00 93.31 92 GLY A CA 1
ATOM 720 C C . GLY A 1 92 ? -7.381 -5.134 14.536 1.00 93.31 92 GLY A C 1
ATOM 721 O O . GLY A 1 92 ? -7.263 -6.275 14.096 1.00 93.31 92 GLY A O 1
ATOM 722 N N . VAL A 1 93 ? -7.396 -4.066 13.741 1.00 97.25 93 VAL A N 1
ATOM 723 C CA . VAL A 1 93 ? -7.109 -4.146 12.304 1.00 97.25 93 VAL A CA 1
ATOM 724 C C . VAL A 1 93 ? -5.662 -3.721 12.077 1.00 97.25 93 VAL A C 1
ATOM 726 O O . VAL A 1 93 ? -5.198 -2.737 12.650 1.00 97.25 93 VAL A O 1
ATOM 729 N N . TYR A 1 94 ? -4.941 -4.450 11.237 1.00 97.69 94 TYR A N 1
ATOM 730 C CA . TYR A 1 94 ? -3.577 -4.133 10.844 1.00 97.69 94 TYR A CA 1
ATOM 731 C C . TYR A 1 94 ? -3.584 -3.491 9.461 1.00 97.69 94 TYR A C 1
ATOM 733 O O . TYR A 1 94 ? -4.016 -4.106 8.488 1.00 97.69 94 TYR A O 1
ATOM 741 N N . ALA A 1 95 ? -3.104 -2.253 9.373 1.00 97.69 95 ALA A N 1
ATOM 742 C CA . ALA A 1 95 ? -2.881 -1.572 8.106 1.00 97.69 95 ALA A CA 1
ATOM 743 C C . ALA A 1 95 ? -1.411 -1.734 7.706 1.00 97.69 95 ALA A C 1
ATOM 745 O O . ALA A 1 95 ? -0.514 -1.261 8.409 1.00 97.69 95 ALA A O 1
ATOM 746 N N . VAL A 1 96 ? -1.172 -2.399 6.579 1.00 98.06 96 VAL A N 1
ATOM 747 C CA . VAL A 1 96 ? 0.162 -2.573 5.996 1.00 98.06 96 VAL A CA 1
ATOM 748 C C . VAL A 1 96 ? 0.318 -1.587 4.848 1.00 98.06 96 VAL A C 1
ATOM 750 O O . VAL A 1 96 ? -0.468 -1.598 3.898 1.00 98.06 96 VAL A O 1
ATOM 753 N N . LEU A 1 97 ? 1.331 -0.734 4.955 1.00 98.19 97 LEU A N 1
ATOM 754 C CA . LEU A 1 97 ? 1.651 0.344 4.027 1.00 98.19 97 LEU A CA 1
ATOM 755 C C . LEU A 1 97 ? 2.894 -0.040 3.236 1.00 98.19 97 LEU A C 1
ATOM 757 O O . LEU A 1 97 ? 3.904 -0.376 3.848 1.00 98.19 97 LEU A O 1
ATOM 761 N N . VAL A 1 98 ? 2.848 0.038 1.909 1.00 98.00 98 VAL A N 1
ATOM 762 C CA . VAL A 1 98 ? 4.000 -0.249 1.038 1.00 98.00 98 VAL A CA 1
ATOM 763 C C . VAL A 1 98 ? 4.242 0.940 0.119 1.00 98.00 98 VAL A C 1
ATOM 765 O O . VAL A 1 98 ? 3.327 1.366 -0.584 1.00 98.00 98 VAL A O 1
ATOM 768 N N . ASN A 1 99 ? 5.466 1.467 0.120 1.00 97.25 99 ASN A N 1
ATOM 769 C CA . ASN A 1 99 ? 5.905 2.498 -0.817 1.00 97.25 99 ASN A CA 1
ATOM 770 C C . ASN A 1 99 ? 6.356 1.836 -2.127 1.00 97.25 99 ASN A C 1
ATOM 772 O O . ASN A 1 99 ? 7.357 1.127 -2.151 1.00 97.25 99 ASN A O 1
ATOM 776 N N . TYR A 1 100 ? 5.631 2.077 -3.217 1.00 95.25 100 TYR A N 1
ATOM 777 C CA . TYR A 1 100 ? 5.928 1.542 -4.551 1.00 95.25 100 TYR A CA 1
ATOM 778 C C . TYR A 1 100 ? 6.832 2.457 -5.388 1.00 95.25 100 TYR A C 1
ATOM 780 O O . TYR A 1 100 ? 7.048 2.193 -6.570 1.00 95.25 100 TYR A O 1
ATOM 788 N N . SER A 1 101 ? 7.358 3.536 -4.806 1.00 92.56 101 SER A N 1
ATOM 789 C CA . SER A 1 101 ? 8.278 4.449 -5.485 1.00 92.56 101 SER A CA 1
ATOM 790 C C . SER A 1 101 ? 9.739 4.219 -5.088 1.00 92.56 101 SER A C 1
ATOM 792 O O . SER A 1 101 ? 10.054 3.593 -4.074 1.00 92.56 101 SER A O 1
ATOM 794 N N . LEU A 1 102 ? 10.638 4.777 -5.902 1.00 88.62 102 LEU A N 1
ATOM 795 C CA . LEU A 1 102 ? 12.079 4.839 -5.633 1.00 88.62 102 LEU A CA 1
ATOM 796 C C . LEU A 1 102 ? 12.483 6.080 -4.818 1.00 88.62 102 LEU A C 1
ATOM 798 O O . LEU A 1 102 ? 13.670 6.336 -4.636 1.00 88.62 102 LEU A O 1
ATOM 802 N N . ALA A 1 103 ? 11.507 6.848 -4.337 1.00 92.81 103 ALA A N 1
ATOM 803 C CA . ALA A 1 103 ? 11.713 8.011 -3.489 1.00 92.81 103 ALA A CA 1
ATOM 804 C C . ALA A 1 103 ? 11.107 7.762 -2.107 1.00 92.81 103 ALA A C 1
ATOM 806 O O . ALA A 1 103 ? 10.238 6.907 -1.938 1.00 92.81 103 ALA A O 1
ATOM 807 N N . GLU A 1 104 ? 11.564 8.515 -1.116 1.00 97.12 104 GLU A N 1
ATOM 808 C CA . GLU A 1 104 ? 10.908 8.553 0.185 1.00 97.12 104 GLU A CA 1
ATOM 809 C C . GLU A 1 104 ? 9.484 9.110 0.048 1.00 97.12 104 GLU A C 1
ATOM 811 O O . GLU A 1 104 ? 9.240 10.023 -0.745 1.00 97.12 104 GLU A O 1
ATOM 816 N N . GLN A 1 105 ? 8.537 8.544 0.795 1.00 97.81 105 GLN A N 1
ATOM 817 C CA . GLN A 1 105 ? 7.132 8.952 0.756 1.00 97.81 105 GLN A CA 1
ATOM 818 C C . GLN A 1 105 ? 6.544 9.063 2.161 1.00 97.81 105 GLN A C 1
ATOM 820 O O . GLN A 1 105 ? 6.711 8.169 2.987 1.00 97.81 105 GLN A O 1
ATOM 825 N N . SER A 1 106 ? 5.744 10.100 2.407 1.00 97.25 106 SER A N 1
ATOM 826 C CA . SER A 1 106 ? 4.776 10.057 3.508 1.00 97.25 106 SER A CA 1
ATOM 827 C C . SER A 1 106 ? 3.590 9.186 3.103 1.00 97.25 106 SER A C 1
ATOM 829 O O . SER A 1 106 ? 3.110 9.262 1.967 1.00 97.25 106 SER A O 1
ATOM 831 N N . SER A 1 107 ? 3.078 8.379 4.034 1.00 96.38 107 SER A N 1
ATOM 832 C CA . SER A 1 107 ? 1.901 7.550 3.773 1.00 96.38 107 SER A CA 1
ATOM 833 C C . SER A 1 107 ? 0.636 8.352 3.502 1.00 96.38 107 SER A C 1
ATOM 835 O O . SER A 1 107 ? -0.288 7.781 2.931 1.00 96.38 107 SER A O 1
ATOM 837 N N . ALA A 1 108 ? 0.556 9.626 3.911 1.00 96.12 108 ALA A N 1
ATOM 838 C CA . ALA A 1 108 ? -0.656 10.447 3.808 1.00 96.12 108 ALA A CA 1
ATOM 839 C C . ALA A 1 108 ? -1.929 9.665 4.209 1.00 96.12 108 ALA A C 1
ATOM 841 O O . ALA A 1 108 ? -2.949 9.682 3.508 1.00 96.12 108 ALA A O 1
ATOM 842 N N . LEU A 1 109 ? -1.823 8.883 5.291 1.00 95.56 109 LEU A N 1
ATOM 843 C CA . LEU A 1 109 ? -2.849 7.931 5.689 1.00 95.56 109 LEU A CA 1
ATOM 844 C C . LEU A 1 109 ? -4.073 8.663 6.237 1.00 95.56 109 LEU A C 1
ATOM 846 O O . LEU A 1 109 ? -3.987 9.440 7.185 1.00 95.56 109 LEU A O 1
ATOM 850 N N . THR A 1 110 ? -5.229 8.355 5.669 1.00 94.12 110 THR A N 1
ATOM 851 C CA . THR A 1 110 ? -6.535 8.795 6.148 1.00 94.12 110 THR A CA 1
ATOM 852 C C . THR A 1 110 ? -7.281 7.600 6.722 1.00 94.12 110 THR A C 1
ATOM 854 O O . THR A 1 110 ? -7.321 6.525 6.123 1.00 94.12 110 THR A O 1
ATOM 857 N N . MET A 1 111 ? -7.878 7.788 7.895 1.00 93.75 111 MET A N 1
ATOM 858 C CA . MET A 1 111 ? -8.646 6.754 8.583 1.00 93.75 111 MET A CA 1
ATOM 859 C C . MET A 1 111 ? -10.139 7.020 8.487 1.00 93.75 111 MET A C 1
ATOM 861 O O . MET A 1 111 ? -10.587 8.170 8.454 1.00 93.75 111 MET A O 1
ATOM 865 N N . LYS A 1 112 ? -10.919 5.941 8.498 1.00 94.44 112 LYS A N 1
ATOM 866 C CA . LYS A 1 112 ? -12.371 6.007 8.627 1.00 94.44 112 LYS A CA 1
ATOM 867 C C . LYS A 1 112 ? -12.742 6.758 9.906 1.00 94.44 112 LYS A C 1
ATOM 869 O O . LYS A 1 112 ? -12.110 6.605 10.950 1.00 94.44 112 LYS A O 1
ATOM 874 N N . LYS A 1 113 ? -13.799 7.570 9.846 1.00 93.06 113 LYS A N 1
ATOM 875 C CA . LYS A 1 113 ? -14.292 8.307 11.018 1.00 93.06 113 LYS A CA 1
ATOM 876 C C . LYS A 1 113 ? -14.545 7.346 12.185 1.00 93.06 113 LYS A C 1
ATOM 878 O O . LYS A 1 113 ? -15.211 6.330 12.013 1.00 93.06 113 LYS A O 1
ATOM 883 N N . GLY A 1 114 ? -14.041 7.701 13.366 1.00 94.00 114 GLY A N 1
ATOM 884 C CA . GLY A 1 114 ? -14.135 6.864 14.564 1.00 94.00 114 GLY A CA 1
ATOM 885 C C . GLY A 1 114 ? -13.004 5.846 14.703 1.00 94.00 114 GLY A C 1
ATOM 886 O O . GLY A 1 114 ? -12.961 5.170 15.720 1.00 94.00 114 GLY A O 1
ATOM 887 N N . TRP A 1 115 ? -12.076 5.761 13.750 1.00 95.56 115 TRP A N 1
ATOM 888 C CA . TRP A 1 115 ? -10.886 4.918 13.843 1.00 95.56 115 TRP A CA 1
ATOM 889 C C . TRP A 1 115 ? -9.636 5.752 14.117 1.00 95.56 115 TRP A C 1
ATOM 891 O O . TRP A 1 115 ? -9.560 6.920 13.732 1.00 95.56 115 TRP A O 1
ATOM 901 N N . PHE A 1 116 ? -8.660 5.156 14.798 1.00 95.19 116 PHE A N 1
ATOM 902 C CA . PHE A 1 116 ? -7.390 5.801 15.118 1.00 95.19 116 PHE A CA 1
ATOM 903 C C . PHE A 1 116 ? -6.216 4.820 15.046 1.00 95.19 116 PHE A C 1
ATOM 905 O O . PHE A 1 116 ? -6.377 3.602 15.174 1.00 95.19 116 PHE A O 1
ATOM 912 N N . ARG A 1 117 ? -5.015 5.374 14.851 1.00 95.88 117 ARG A N 1
ATOM 913 C CA . ARG A 1 117 ? -3.748 4.643 14.940 1.00 95.88 117 ARG A CA 1
ATOM 914 C C . ARG A 1 117 ? -3.451 4.386 16.408 1.00 95.88 117 ARG A C 1
ATOM 916 O O . ARG A 1 117 ? -3.121 5.319 17.133 1.00 95.88 117 ARG A O 1
ATOM 923 N N . GLU A 1 118 ? -3.560 3.132 16.825 1.00 97.00 118 GLU A N 1
ATOM 924 C CA . GLU A 1 118 ? -3.224 2.733 18.189 1.00 97.00 118 GLU A CA 1
ATOM 925 C C . GLU A 1 118 ? -1.709 2.561 18.341 1.00 97.00 118 GLU A C 1
ATOM 927 O O . GLU A 1 118 ? -1.123 3.069 19.292 1.00 97.00 118 GLU A O 1
ATOM 932 N N . ALA A 1 119 ? -1.065 1.877 17.390 1.00 97.00 119 ALA A N 1
ATOM 933 C CA . ALA A 1 119 ? 0.365 1.598 17.451 1.00 97.00 119 ALA A CA 1
ATOM 934 C C . ALA A 1 119 ? 1.012 1.546 16.062 1.00 97.00 119 ALA A C 1
ATOM 936 O O . ALA A 1 119 ? 0.384 1.154 15.076 1.00 97.00 119 ALA A O 1
ATOM 937 N N . VAL A 1 120 ? 2.298 1.900 16.009 1.00 98.06 120 VAL A N 1
ATOM 938 C CA . VAL A 1 120 ? 3.200 1.582 14.895 1.00 98.06 120 VAL A CA 1
ATOM 939 C C . VAL A 1 120 ? 3.986 0.346 15.313 1.00 98.06 120 VAL A C 1
ATOM 941 O O . VAL A 1 120 ? 4.700 0.382 16.312 1.00 98.06 120 VAL A O 1
ATOM 944 N N . LEU A 1 121 ? 3.821 -0.753 14.587 1.00 97.88 121 LEU A N 1
ATOM 945 C CA . LEU A 1 121 ? 4.465 -2.029 14.904 1.00 97.88 121 LEU A CA 1
ATOM 946 C C . LEU A 1 121 ? 5.776 -2.211 14.143 1.00 97.88 121 LEU A C 1
ATOM 948 O O . LEU A 1 121 ? 6.676 -2.901 14.613 1.00 97.88 121 LEU A O 1
ATOM 952 N N . TYR A 1 122 ? 5.875 -1.602 12.962 1.00 97.81 122 TYR A N 1
ATOM 953 C CA . TYR A 1 122 ? 7.055 -1.668 12.113 1.00 97.81 122 TYR A CA 1
ATOM 954 C C . TYR A 1 122 ? 7.137 -0.444 11.198 1.00 97.81 122 TYR A C 1
ATOM 956 O O . TYR A 1 122 ? 6.108 0.031 10.713 1.00 97.81 122 TYR A O 1
ATOM 964 N N . GLY A 1 123 ? 8.359 0.014 10.915 1.00 97.06 123 GLY A N 1
ATOM 965 C CA . GLY A 1 123 ? 8.638 1.107 9.981 1.00 97.06 123 GLY A CA 1
ATOM 966 C C . GLY A 1 123 ? 8.186 2.488 10.468 1.00 97.06 123 GLY A C 1
ATOM 967 O O . GLY A 1 123 ? 7.796 2.666 11.622 1.00 97.06 123 GLY A O 1
ATOM 968 N N . ASN A 1 124 ? 8.244 3.476 9.571 1.00 97.38 124 ASN A N 1
ATOM 969 C CA . ASN A 1 124 ? 7.794 4.842 9.831 1.00 97.38 124 ASN A CA 1
ATOM 970 C C . ASN A 1 124 ? 6.746 5.266 8.782 1.00 97.38 124 ASN A C 1
ATOM 972 O O . ASN A 1 124 ? 7.107 5.496 7.630 1.00 97.38 124 ASN A O 1
ATOM 976 N N . PRO A 1 125 ? 5.455 5.391 9.142 1.00 96.62 125 PRO A N 1
ATOM 977 C CA . PRO A 1 125 ? 4.404 5.764 8.192 1.00 96.62 125 PRO A CA 1
ATOM 978 C C . PRO A 1 125 ? 4.509 7.216 7.701 1.00 96.62 125 PRO A C 1
ATOM 980 O O . PRO A 1 125 ? 3.927 7.547 6.671 1.00 96.62 125 PRO A O 1
ATOM 983 N N . GLU A 1 126 ? 5.218 8.090 8.415 1.00 96.69 126 GLU A N 1
ATOM 984 C CA . GLU A 1 126 ? 5.402 9.484 7.992 1.00 96.69 126 GLU A CA 1
ATOM 985 C C . GLU A 1 126 ? 6.583 9.637 7.025 1.00 96.69 126 GLU A C 1
ATOM 987 O O . GLU A 1 126 ? 6.665 10.635 6.315 1.00 96.69 126 GLU A O 1
ATOM 992 N N . MET A 1 127 ? 7.470 8.636 6.982 1.00 97.31 127 MET A N 1
ATOM 993 C CA . MET A 1 127 ? 8.721 8.646 6.228 1.00 97.31 127 MET A CA 1
ATOM 994 C C . MET A 1 127 ? 9.059 7.219 5.768 1.00 97.31 127 MET A C 1
ATOM 996 O O . MET A 1 127 ? 9.910 6.537 6.343 1.00 97.31 127 MET A O 1
ATOM 1000 N N . LEU A 1 128 ? 8.325 6.728 4.769 1.00 97.44 128 LEU A N 1
ATOM 1001 C CA . LEU A 1 128 ? 8.550 5.414 4.174 1.00 97.44 128 LEU A CA 1
ATOM 1002 C C . LEU A 1 128 ? 9.743 5.484 3.223 1.00 97.44 128 LEU A C 1
ATOM 1004 O O . LEU A 1 128 ? 9.696 6.192 2.217 1.00 97.44 128 LEU A O 1
ATOM 1008 N N . GLU A 1 129 ? 10.772 4.686 3.500 1.00 96.12 129 GLU A N 1
ATOM 1009 C CA . GLU A 1 129 ? 11.922 4.518 2.609 1.00 96.12 129 GLU A CA 1
ATOM 1010 C C . GLU A 1 129 ? 11.497 4.110 1.183 1.00 96.12 129 GLU A C 1
ATOM 1012 O O . GLU A 1 129 ? 10.430 3.505 1.010 1.00 96.12 129 GLU A O 1
ATOM 1017 N N . PRO A 1 130 ? 12.336 4.361 0.159 1.00 94.88 130 PRO A N 1
ATOM 1018 C CA . PRO A 1 130 ? 12.171 3.780 -1.172 1.00 94.88 130 PRO A CA 1
ATOM 1019 C C . PRO A 1 130 ? 11.953 2.263 -1.109 1.00 94.88 130 PRO A C 1
ATOM 1021 O O . PRO A 1 130 ? 12.765 1.519 -0.551 1.00 94.88 130 PRO A O 1
ATOM 1024 N N . GLY A 1 131 ? 10.832 1.791 -1.651 1.00 94.69 131 GLY A N 1
ATOM 1025 C CA . GLY A 1 131 ? 10.452 0.379 -1.562 1.00 94.69 131 GLY A CA 1
ATOM 1026 C C . GLY A 1 131 ? 10.214 -0.159 -0.143 1.00 94.69 131 GLY A C 1
ATOM 1027 O O . GLY A 1 131 ? 10.280 -1.370 0.087 1.00 94.69 131 GLY A O 1
ATOM 1028 N N . GLY A 1 132 ? 10.031 0.732 0.830 1.00 95.75 132 GLY A N 1
ATOM 1029 C CA . GLY A 1 132 ? 9.850 0.424 2.243 1.00 95.75 132 GLY A CA 1
ATOM 1030 C C . GLY A 1 132 ? 8.417 0.041 2.613 1.00 95.75 132 GLY A C 1
ATOM 1031 O O . GLY A 1 132 ? 7.482 0.143 1.815 1.00 95.75 132 GLY A O 1
ATOM 1032 N N . MET A 1 133 ? 8.255 -0.385 3.866 1.00 97.12 133 MET A N 1
ATOM 1033 C CA . MET A 1 133 ? 6.973 -0.779 4.449 1.00 97.12 133 MET A CA 1
ATOM 1034 C C . MET A 1 133 ? 6.814 -0.205 5.859 1.00 97.12 133 MET A C 1
ATOM 1036 O O . MET A 1 133 ? 7.795 -0.060 6.588 1.00 97.12 133 MET A O 1
ATOM 1040 N N . ALA A 1 134 ? 5.570 0.046 6.265 1.00 98.06 134 ALA A N 1
ATOM 1041 C CA . ALA A 1 134 ? 5.199 0.201 7.668 1.00 98.06 134 ALA A CA 1
ATOM 1042 C C . ALA A 1 134 ? 3.966 -0.645 8.011 1.00 98.06 134 ALA A C 1
ATOM 1044 O O . ALA A 1 134 ? 3.116 -0.902 7.158 1.00 98.06 134 ALA A O 1
ATOM 1045 N N . ILE A 1 135 ? 3.866 -1.063 9.271 1.00 98.06 135 ILE A N 1
ATOM 1046 C CA . ILE A 1 135 ? 2.732 -1.830 9.795 1.00 98.06 135 ILE A CA 1
ATOM 1047 C C . ILE A 1 135 ? 2.156 -1.074 10.981 1.00 98.06 135 ILE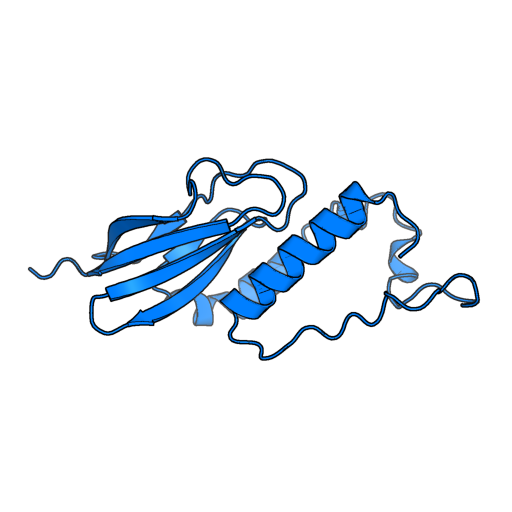 A C 1
ATOM 1049 O O . ILE A 1 135 ? 2.866 -0.762 11.941 1.00 98.06 135 ILE A O 1
ATOM 1053 N N . LEU A 1 136 ? 0.860 -0.798 10.919 1.00 97.81 136 LEU A N 1
ATOM 1054 C CA . LEU A 1 136 ? 0.117 -0.091 11.952 1.00 97.81 136 LEU A CA 1
ATOM 1055 C C . LEU A 1 136 ? -0.969 -0.993 12.514 1.00 97.81 136 LEU A C 1
ATOM 1057 O O . LEU A 1 136 ? -1.636 -1.685 11.749 1.00 97.81 136 LEU A O 1
ATOM 1061 N N . ARG A 1 137 ? -1.215 -0.912 13.821 1.00 97.81 137 ARG A N 1
ATOM 1062 C CA . ARG A 1 137 ? -2.454 -1.422 14.415 1.00 97.81 137 ARG A CA 1
ATOM 1063 C C . ARG A 1 137 ? -3.425 -0.269 14.613 1.00 97.81 137 ARG A C 1
ATOM 1065 O O . ARG A 1 137 ? -3.065 0.780 15.158 1.00 97.81 137 ARG A O 1
ATOM 1072 N N . ILE A 1 138 ? -4.647 -0.456 14.137 1.00 97.00 138 ILE A N 1
ATOM 1073 C CA . ILE A 1 138 ? -5.702 0.552 14.107 1.00 97.00 138 ILE A CA 1
ATOM 1074 C C . ILE A 1 138 ? -6.938 -0.002 14.816 1.00 97.00 138 ILE A C 1
ATOM 1076 O O . ILE A 1 138 ? -7.237 -1.199 14.741 1.00 97.00 138 ILE A O 1
ATOM 1080 N N . LYS A 1 139 ? -7.645 0.870 15.533 1.00 95.94 139 LYS A N 1
ATOM 1081 C CA . LYS A 1 139 ? -8.819 0.498 16.326 1.00 95.94 139 LYS A CA 1
ATOM 1082 C C . LYS A 1 139 ? -9.948 1.487 16.149 1.00 95.94 139 LYS A C 1
ATOM 1084 O O . LYS A 1 139 ? -9.726 2.667 15.884 1.00 95.94 139 LYS A O 1
ATOM 1089 N N . GLU A 1 140 ? -11.154 0.987 16.362 1.00 95.00 140 GLU A N 1
ATOM 1090 C CA . GLU A 1 140 ? -12.327 1.819 16.544 1.00 95.00 140 GLU A CA 1
ATOM 1091 C C . GLU A 1 140 ? -12.336 2.417 17.953 1.00 95.00 140 GLU A C 1
ATOM 1093 O O . GLU A 1 140 ? -12.043 1.748 18.949 1.00 95.00 140 GLU A O 1
ATOM 1098 N N . ASN A 1 141 ? -12.700 3.689 18.036 1.00 87.50 141 ASN A N 1
ATOM 1099 C CA . ASN A 1 141 ? -12.957 4.385 19.279 1.00 87.50 141 ASN A CA 1
ATOM 1100 C C . ASN A 1 141 ? -14.279 3.853 19.846 1.00 87.50 141 ASN A C 1
ATOM 1102 O O . ASN A 1 141 ? -15.360 4.314 19.473 1.00 87.50 141 ASN A O 1
ATOM 1106 N N . LYS A 1 142 ? -14.200 2.845 20.718 1.00 74.00 142 LYS A N 1
ATOM 1107 C CA . LYS A 1 142 ? -15.358 2.369 21.479 1.00 74.00 142 LYS A CA 1
ATOM 1108 C C . LYS A 1 142 ? -15.761 3.483 22.446 1.00 74.00 142 LYS A C 1
ATOM 1110 O O . LYS A 1 142 ? -15.048 3.737 23.413 1.00 74.00 142 LYS A O 1
ATOM 1115 N N . ARG A 1 143 ? -16.840 4.198 22.122 1.00 55.25 143 ARG A N 1
ATOM 1116 C CA . ARG A 1 143 ? -17.542 5.043 23.095 1.00 55.25 143 ARG A CA 1
ATOM 1117 C C . ARG A 1 143 ? -18.191 4.180 24.164 1.00 55.25 143 ARG A C 1
ATOM 1119 O O . ARG A 1 143 ? -18.671 3.084 23.799 1.00 55.25 143 ARG A O 1
#

Radius of gyration: 17.85 Å; chains: 1; bounding box: 39×30×55 Å